Protein AF-A0A1X3D1D0-F1 (afdb_monomer_lite)

Secondary structure (DSSP, 8-state):
------SS-SSTTS-S-SHHHHHHHHHHHHHHHHHHHHTT--HHHHHHH-TTSHHHHHHH--HHHHS--GGGS-EEETTSBHHHHHHHHHHHTSSEEEEE-TT--EEEEEEHHHHHHHHHH-S--TT-BSTTT-B-

pLDDT: mean 92.12, std 4.52, range [74.56, 97.62]

Organism: NCBI:txid1931275

Sequence (136 aa):
HITAAVSKEACPLGLAPTSSSTAALALGDALAVALLRARSFTPDDFALSHPAGSLGKRLLLRVADIMRTGERLPVAKTDTLLREGILIMSEKGLGMICIVDDEGKVLGIFTDGDLRRVFEKHEKVNNLTLDSVMHT

Foldseek 3Di:
DDDLDDPDAPPPVPPDRHSSVVSVVVVVVVVVVVVCVVVVPDLCNVLVVPCVDPSVCVVPPDCVNPPDDDLLAQEDEQQAAPVVSVVSCVVSVPQKHFYADPVRHTPFMDGVVLVVVCVVVDVDRGRDGCNNRTDD

InterPro domains:
  IPR000644 CBS domain [PF00571] (63-119)
  IPR000644 CBS domain [PS51371] (67-125)
  IPR000644 CBS domain [SM00116] (72-120)
  IPR046342 CBS domain superfamily [G3DSA:3.10.580.10] (58-136)
  IPR046348 SIS domain superfamily [SSF53697] (3-127)
  IPR050986 SIS family GutQ/KpsF subfamily isomerases [PTHR42745] (1-135)

Radius of gyration: 30.04 Å; chains: 1; bounding box: 60×36×75 Å

Structure (mmCIF, N/CA/C/O backbone):
data_AF-A0A1X3D1D0-F1
#
_entry.id   AF-A0A1X3D1D0-F1
#
loop_
_atom_site.group_PDB
_atom_site.id
_atom_site.type_symbol
_atom_site.label_atom_id
_atom_site.label_alt_id
_atom_site.label_comp_id
_atom_site.label_asym_id
_atom_site.label_entity_id
_atom_site.label_seq_id
_atom_site.pdbx_PDB_ins_code
_atom_site.Cartn_x
_atom_site.Cartn_y
_atom_site.Cartn_z
_atom_site.occupancy
_atom_site.B_iso_or_equiv
_atom_site.auth_seq_id
_atom_site.auth_comp_id
_atom_site.auth_asym_id
_atom_site.auth_atom_id
_atom_site.pdbx_PDB_model_num
ATOM 1 N N . HIS A 1 1 ? 21.337 -5.066 -40.596 1.00 74.56 1 HIS A N 1
ATOM 2 C CA . HIS A 1 1 ? 22.225 -4.154 -39.846 1.00 74.56 1 HIS A CA 1
ATOM 3 C C . HIS A 1 1 ? 21.590 -2.776 -39.806 1.00 74.56 1 HIS A C 1
ATOM 5 O O . HIS A 1 1 ? 21.049 -2.363 -40.823 1.00 74.56 1 HIS A O 1
ATOM 11 N N . ILE A 1 2 ? 21.602 -2.113 -38.648 1.00 86.75 2 ILE A N 1
ATOM 12 C CA . ILE A 1 2 ? 21.078 -0.751 -38.474 1.00 86.75 2 ILE A CA 1
ATOM 13 C C . ILE A 1 2 ? 22.276 0.166 -38.228 1.00 86.75 2 ILE A C 1
ATOM 15 O O . ILE A 1 2 ? 23.130 -0.166 -37.407 1.00 86.75 2 ILE A O 1
ATOM 19 N N . THR A 1 3 ? 22.357 1.275 -38.960 1.00 90.94 3 THR A N 1
ATOM 20 C CA . THR A 1 3 ? 23.536 2.151 -38.998 1.00 90.94 3 THR A CA 1
ATOM 21 C C . THR A 1 3 ? 23.165 3.553 -38.518 1.00 90.94 3 THR A C 1
ATOM 23 O O . THR A 1 3 ? 22.252 4.158 -39.070 1.00 90.94 3 THR A O 1
ATOM 26 N N . ALA A 1 4 ? 23.901 4.083 -37.536 1.00 92.69 4 ALA A N 1
ATOM 27 C CA . ALA A 1 4 ? 23.807 5.470 -37.048 1.00 92.69 4 ALA A CA 1
ATOM 28 C C . ALA A 1 4 ? 25.077 6.280 -37.373 1.00 92.69 4 ALA A C 1
ATOM 30 O O . ALA A 1 4 ? 25.544 7.088 -36.573 1.00 92.69 4 ALA A O 1
ATOM 31 N N . ALA A 1 5 ? 25.689 6.013 -38.527 1.00 92.31 5 ALA A N 1
ATOM 32 C CA . ALA A 1 5 ? 26.903 6.704 -38.938 1.00 92.31 5 ALA A CA 1
ATOM 33 C C . ALA A 1 5 ? 26.626 8.193 -39.183 1.00 92.31 5 ALA A C 1
ATOM 35 O O . ALA A 1 5 ? 25.628 8.564 -39.801 1.00 92.31 5 ALA A O 1
ATOM 36 N N . VAL A 1 6 ? 27.554 9.034 -38.741 1.00 94.00 6 VAL A N 1
ATOM 37 C CA . VAL A 1 6 ? 27.577 10.472 -39.014 1.00 94.00 6 VAL A CA 1
ATOM 38 C C . VAL A 1 6 ? 28.797 10.795 -39.862 1.00 94.00 6 VAL A C 1
ATOM 40 O O . VAL A 1 6 ? 29.880 10.262 -39.640 1.00 94.00 6 VAL A O 1
ATOM 43 N N . SER A 1 7 ? 28.621 11.672 -40.848 1.00 92.94 7 SER A N 1
ATOM 44 C CA . SER A 1 7 ? 29.688 12.057 -41.776 1.00 92.94 7 SER A CA 1
ATOM 45 C C . SER A 1 7 ? 30.716 13.006 -41.156 1.00 92.94 7 SER A C 1
ATOM 47 O O . SER A 1 7 ? 31.835 13.098 -41.657 1.00 92.94 7 SER A O 1
ATOM 49 N N . LYS A 1 8 ? 30.350 13.725 -40.084 1.00 93.50 8 LYS A N 1
ATOM 50 C CA . LYS A 1 8 ? 31.224 14.675 -39.391 1.00 93.50 8 LYS A CA 1
ATOM 51 C C . LYS A 1 8 ? 30.768 14.926 -37.951 1.00 93.50 8 LYS A C 1
ATOM 53 O O . LYS A 1 8 ? 29.574 15.058 -37.678 1.00 93.50 8 LYS A O 1
ATOM 58 N N . GLU A 1 9 ? 31.734 15.064 -37.049 1.00 96.12 9 GLU A N 1
ATOM 59 C CA . GLU A 1 9 ? 31.495 15.537 -35.686 1.00 96.12 9 GLU A CA 1
ATOM 60 C C . GLU A 1 9 ? 31.247 17.048 -35.639 1.00 96.12 9 GLU A C 1
ATOM 62 O O . GLU A 1 9 ? 31.889 17.826 -36.348 1.00 96.12 9 GLU A O 1
ATOM 67 N N . ALA A 1 10 ? 30.329 17.470 -34.770 1.00 94.25 10 ALA A N 1
ATOM 68 C CA . ALA A 1 10 ? 30.107 18.883 -34.485 1.00 94.25 10 ALA A CA 1
ATOM 69 C C . ALA A 1 10 ? 31.281 19.496 -33.698 1.00 94.25 10 ALA A C 1
ATOM 71 O O . ALA A 1 10 ? 31.540 20.692 -33.821 1.00 94.25 10 ALA A O 1
ATOM 72 N N . CYS A 1 11 ? 32.018 18.688 -32.923 1.00 94.12 11 CYS A N 1
ATOM 73 C CA . CYS A 1 11 ? 33.250 19.113 -32.265 1.00 94.12 11 CYS A CA 1
ATOM 74 C C . CYS A 1 11 ? 34.298 19.544 -33.312 1.00 94.12 11 CYS A C 1
ATOM 76 O O . CYS A 1 11 ? 34.772 18.698 -34.075 1.00 94.12 11 CYS A O 1
ATOM 78 N N . PRO A 1 12 ? 34.737 20.817 -33.329 1.00 87.69 12 PRO A N 1
ATOM 79 C CA . PRO A 1 12 ? 35.669 21.309 -34.344 1.00 87.69 12 PRO A CA 1
ATOM 80 C C . PRO A 1 12 ? 37.063 20.676 -34.234 1.00 87.69 12 PRO A C 1
ATOM 82 O O . PRO A 1 12 ? 37.782 20.616 -35.226 1.00 87.69 12 PRO A O 1
ATOM 85 N N . LEU A 1 13 ? 37.431 20.186 -33.045 1.00 91.50 13 LEU A N 1
ATOM 86 C CA . LEU A 1 13 ? 38.700 19.498 -32.792 1.00 91.50 13 LEU A CA 1
ATOM 87 C C . LEU A 1 13 ? 38.613 17.976 -33.002 1.00 91.50 13 LEU A C 1
ATOM 89 O O . LEU A 1 13 ? 39.634 17.303 -32.927 1.00 91.50 13 LEU A O 1
ATOM 93 N N . GLY A 1 14 ? 37.414 17.416 -33.208 1.00 85.75 14 GLY A N 1
ATOM 94 C CA . GLY A 1 14 ? 37.208 15.971 -33.376 1.00 85.75 14 GLY A CA 1
ATOM 95 C C . GLY A 1 14 ? 37.537 15.110 -32.148 1.00 85.75 14 GLY A C 1
ATOM 96 O O . GLY A 1 14 ? 37.592 13.891 -32.260 1.00 85.75 14 GLY A O 1
ATOM 97 N N . LEU A 1 15 ? 37.765 15.723 -30.981 1.00 89.88 15 LEU A N 1
ATOM 98 C CA . LEU A 1 15 ? 38.196 15.020 -29.765 1.00 89.88 15 LEU A CA 1
ATOM 99 C C . LEU A 1 15 ? 37.040 14.383 -28.990 1.00 89.88 15 LEU A C 1
ATOM 101 O O . LEU A 1 15 ? 37.250 13.435 -28.240 1.00 89.88 15 LEU A O 1
ATOM 105 N N . ALA A 1 16 ? 35.830 14.923 -29.142 1.00 92.81 16 ALA A N 1
ATOM 106 C CA . ALA A 1 16 ? 34.654 14.474 -28.414 1.00 92.81 16 ALA A CA 1
ATOM 107 C C . ALA A 1 16 ? 33.594 13.926 -29.381 1.00 92.81 16 ALA A C 1
ATOM 109 O O . ALA A 1 16 ? 33.293 14.587 -30.382 1.00 92.81 16 ALA A O 1
ATOM 110 N N . PRO A 1 17 ? 32.981 12.770 -29.072 1.00 93.50 17 PRO A N 1
ATOM 111 C CA . PRO A 1 17 ? 31.828 12.283 -29.811 1.00 93.50 17 PRO A CA 1
ATOM 112 C C . PRO A 1 17 ? 30.631 13.183 -29.495 1.00 93.50 17 PRO A C 1
ATOM 114 O O . PRO A 1 17 ? 30.131 13.216 -28.369 1.00 93.50 17 PRO A O 1
ATOM 117 N N . THR A 1 18 ? 30.183 13.938 -30.491 1.00 94.31 18 THR A N 1
ATOM 118 C CA . THR A 1 18 ? 29.128 14.953 -30.358 1.00 94.31 18 THR A CA 1
ATOM 119 C C . THR A 1 18 ? 27.923 14.583 -31.209 1.00 94.31 18 THR A C 1
ATOM 121 O O . THR A 1 18 ? 26.848 14.290 -30.689 1.00 94.31 18 THR A O 1
ATOM 124 N N . SER A 1 19 ? 28.118 14.519 -32.523 1.00 95.88 19 SER A N 1
ATOM 125 C CA . SER A 1 19 ? 27.096 14.098 -33.474 1.00 95.88 19 SER A CA 1
ATOM 126 C C . SER A 1 19 ? 26.864 12.594 -33.369 1.00 95.88 19 SER A C 1
ATOM 128 O O . SER A 1 19 ? 25.720 12.151 -33.379 1.00 95.88 19 SER A O 1
ATOM 130 N N . SER A 1 20 ? 27.936 11.805 -33.236 1.00 95.81 20 SER A N 1
ATOM 131 C CA . SER A 1 20 ? 27.847 10.339 -33.190 1.00 95.81 20 SER A CA 1
ATOM 132 C C . SER A 1 20 ? 27.166 9.820 -31.930 1.00 95.81 20 SER A C 1
ATOM 134 O O . SER A 1 20 ? 26.304 8.951 -32.024 1.00 95.81 20 SER A O 1
ATOM 136 N N . SER A 1 21 ? 27.500 10.370 -30.760 1.00 95.88 21 SER A N 1
ATOM 137 C CA . SER A 1 21 ? 26.853 10.007 -29.493 1.00 95.88 21 SER A CA 1
ATOM 138 C C . SER A 1 21 ? 25.363 10.359 -29.516 1.00 95.88 21 SER A C 1
ATOM 140 O O . SER A 1 21 ? 24.530 9.531 -29.154 1.00 95.88 21 SER A O 1
ATOM 142 N N . THR A 1 22 ? 25.016 11.538 -30.039 1.00 96.50 22 THR A N 1
ATOM 143 C CA . THR A 1 22 ? 23.621 11.969 -30.212 1.00 96.50 22 THR A CA 1
ATOM 144 C C . THR A 1 22 ? 22.859 11.064 -31.185 1.00 96.50 22 THR A C 1
ATOM 146 O O . THR A 1 22 ? 21.750 10.629 -30.880 1.00 96.50 22 THR A O 1
ATOM 149 N N . ALA A 1 23 ? 23.454 10.729 -32.336 1.00 96.69 23 ALA A N 1
ATOM 150 C CA . ALA A 1 23 ? 22.854 9.830 -33.322 1.00 96.69 23 ALA A CA 1
ATOM 151 C C . ALA A 1 23 ? 22.639 8.417 -32.757 1.00 96.69 23 ALA A C 1
ATOM 153 O O . ALA A 1 23 ? 21.595 7.809 -32.995 1.00 96.69 23 ALA A O 1
ATOM 154 N N . ALA A 1 24 ? 23.596 7.908 -31.977 1.00 96.06 24 ALA A N 1
ATOM 155 C CA . ALA A 1 24 ? 23.482 6.617 -31.310 1.00 96.06 24 ALA A CA 1
ATOM 156 C C . ALA A 1 24 ? 22.375 6.609 -30.243 1.00 96.06 24 ALA A C 1
ATOM 158 O O . ALA A 1 24 ? 21.594 5.660 -30.205 1.00 96.06 24 ALA A O 1
ATOM 159 N N . LEU A 1 25 ? 22.266 7.663 -29.422 1.00 96.88 25 LEU A N 1
ATOM 160 C CA . LEU A 1 25 ? 21.190 7.806 -28.432 1.00 96.88 25 LEU A CA 1
ATOM 161 C C . LEU A 1 25 ? 19.813 7.853 -29.101 1.00 96.88 25 LEU A C 1
ATOM 163 O O . LEU A 1 25 ? 18.933 7.076 -28.742 1.00 96.88 25 LEU A O 1
ATOM 167 N N . ALA A 1 26 ? 19.652 8.691 -30.130 1.00 96.94 26 ALA A N 1
ATOM 168 C CA . ALA A 1 26 ? 18.397 8.794 -30.869 1.00 96.94 26 ALA A CA 1
ATOM 169 C C . ALA A 1 26 ? 18.005 7.465 -31.536 1.00 96.94 26 ALA A C 1
ATOM 171 O O . ALA A 1 26 ? 16.835 7.076 -31.508 1.00 96.94 26 ALA A O 1
ATOM 172 N N . LEU A 1 27 ? 18.976 6.741 -32.109 1.00 96.62 27 LEU A N 1
ATOM 173 C CA . LEU A 1 27 ? 18.722 5.414 -32.665 1.00 96.62 27 LEU A CA 1
ATOM 174 C C . LEU A 1 27 ? 18.319 4.414 -31.571 1.00 96.62 27 LEU A C 1
ATOM 176 O O . LEU A 1 27 ? 17.390 3.634 -31.776 1.00 96.62 27 LEU A O 1
ATOM 180 N N . GLY A 1 28 ? 19.001 4.438 -30.424 1.00 96.94 28 GLY A N 1
ATOM 181 C CA . GLY A 1 28 ? 18.690 3.594 -29.271 1.00 96.94 28 GLY A CA 1
ATOM 182 C C . GLY A 1 28 ? 17.252 3.783 -28.789 1.00 96.94 28 GLY A C 1
ATOM 183 O O . GLY A 1 28 ? 16.518 2.801 -28.672 1.00 96.94 28 GLY A O 1
ATOM 184 N N . ASP A 1 29 ? 16.821 5.032 -28.613 1.00 97.12 29 ASP A N 1
ATOM 185 C CA . ASP A 1 29 ? 15.453 5.368 -28.207 1.00 97.12 29 ASP A CA 1
ATOM 186 C C . ASP A 1 29 ? 14.424 4.916 -29.248 1.00 97.12 29 ASP A C 1
ATOM 188 O O . ASP A 1 29 ? 13.412 4.298 -28.906 1.00 97.12 29 ASP A O 1
ATOM 192 N N . ALA A 1 30 ? 14.693 5.160 -30.534 1.00 96.06 30 ALA A N 1
ATOM 193 C CA . ALA A 1 30 ? 13.810 4.729 -31.612 1.00 96.06 30 ALA A CA 1
ATOM 194 C C . ALA A 1 30 ? 13.637 3.201 -31.630 1.00 96.06 30 ALA A C 1
ATOM 196 O O . ALA A 1 30 ? 12.517 2.707 -31.782 1.00 96.06 30 ALA A O 1
ATOM 197 N N . LEU A 1 31 ? 14.724 2.448 -31.430 1.00 96.00 31 LEU A N 1
ATOM 198 C CA . LEU A 1 31 ? 14.682 0.988 -31.352 1.00 96.00 31 LEU A CA 1
ATOM 199 C C . LEU A 1 31 ? 13.940 0.498 -30.112 1.00 96.00 31 LEU A C 1
ATOM 201 O O . LEU A 1 31 ? 13.125 -0.419 -30.224 1.00 96.00 31 LEU A O 1
ATOM 205 N N . ALA A 1 32 ? 14.172 1.116 -28.953 1.00 94.69 32 ALA A N 1
ATOM 206 C CA . ALA A 1 32 ? 13.454 0.788 -27.729 1.00 94.69 32 ALA A CA 1
ATOM 207 C C . ALA A 1 32 ? 11.943 0.987 -27.917 1.00 94.69 32 ALA A C 1
ATOM 209 O O . ALA A 1 32 ? 11.168 0.057 -27.702 1.00 94.69 32 ALA A O 1
ATOM 210 N N . VAL A 1 33 ? 11.514 2.151 -28.419 1.00 94.50 33 VAL A N 1
ATOM 211 C CA . VAL A 1 33 ? 10.094 2.450 -28.672 1.00 94.50 33 VAL A CA 1
ATOM 212 C C . VAL A 1 33 ? 9.494 1.515 -29.724 1.00 94.50 33 VAL A C 1
ATOM 214 O O . VAL A 1 33 ? 8.368 1.040 -29.551 1.00 94.50 33 VAL A O 1
ATOM 217 N N . ALA A 1 34 ? 10.227 1.213 -30.799 1.00 95.69 34 ALA A N 1
ATOM 218 C CA . ALA A 1 34 ? 9.774 0.276 -31.824 1.00 95.69 34 ALA A CA 1
ATOM 219 C C . ALA A 1 34 ? 9.551 -1.131 -31.248 1.00 95.69 34 ALA A C 1
ATOM 221 O O . ALA A 1 34 ? 8.524 -1.749 -31.530 1.00 95.69 34 ALA A O 1
ATOM 222 N N . LEU A 1 35 ? 10.462 -1.617 -30.400 1.00 94.44 35 LEU A N 1
ATOM 223 C CA . LEU A 1 35 ? 10.331 -2.918 -29.744 1.00 94.44 35 LEU A CA 1
ATOM 224 C C . LEU A 1 35 ? 9.197 -2.941 -28.719 1.00 94.44 35 LEU A C 1
ATOM 226 O O . LEU A 1 35 ? 8.446 -3.915 -28.692 1.00 94.44 35 LEU A O 1
ATOM 230 N N . LEU A 1 36 ? 9.028 -1.874 -27.930 1.00 94.00 36 LEU A N 1
ATOM 231 C CA . LEU A 1 36 ? 7.901 -1.736 -27.003 1.00 94.00 36 LEU A CA 1
ATOM 232 C C . LEU A 1 36 ? 6.566 -1.851 -27.751 1.00 94.00 36 LEU A C 1
ATOM 234 O O . LEU A 1 36 ? 5.690 -2.604 -27.337 1.00 94.00 36 LEU A O 1
ATOM 238 N N . ARG A 1 37 ? 6.428 -1.176 -28.901 1.00 93.56 37 ARG A N 1
ATOM 239 C CA . ARG A 1 37 ? 5.222 -1.266 -29.742 1.00 93.56 37 ARG A CA 1
ATOM 240 C C . ARG A 1 37 ? 5.040 -2.648 -30.365 1.00 93.56 37 ARG A C 1
ATOM 242 O O . ARG A 1 37 ? 3.949 -3.201 -30.288 1.00 93.56 37 ARG A O 1
ATOM 249 N N . ALA A 1 38 ? 6.093 -3.207 -30.961 1.00 95.94 38 ALA A N 1
ATOM 250 C CA . ALA A 1 38 ? 6.035 -4.500 -31.644 1.00 95.94 38 ALA A CA 1
ATOM 251 C C . ALA A 1 38 ? 5.710 -5.662 -30.694 1.00 95.94 38 ALA A C 1
ATOM 253 O O . ALA A 1 38 ? 5.080 -6.631 -31.104 1.00 95.94 38 ALA A O 1
ATOM 254 N N . ARG A 1 39 ? 6.125 -5.560 -29.425 1.00 94.00 39 ARG A N 1
ATOM 255 C CA . ARG A 1 39 ? 5.806 -6.536 -28.375 1.00 94.00 39 ARG A CA 1
ATOM 256 C C . ARG A 1 39 ? 4.505 -6.238 -27.633 1.00 94.00 39 ARG A C 1
ATOM 258 O O . ARG A 1 39 ? 4.200 -6.953 -26.689 1.00 94.00 39 ARG A O 1
ATOM 265 N N . SER A 1 40 ? 3.778 -5.186 -28.020 1.00 93.44 40 SER A N 1
ATOM 266 C CA . SER A 1 40 ? 2.604 -4.697 -27.286 1.00 93.44 40 SER A CA 1
ATOM 267 C C . SER A 1 40 ? 2.884 -4.533 -25.787 1.00 93.44 40 SER A C 1
ATOM 269 O O . SER A 1 40 ? 2.051 -4.872 -24.957 1.00 93.44 40 SER A O 1
ATOM 271 N N . PHE A 1 41 ? 4.079 -4.037 -25.456 1.00 92.31 41 PHE A N 1
ATOM 272 C CA . PHE A 1 41 ? 4.585 -3.966 -24.092 1.00 92.31 41 PHE A CA 1
ATOM 273 C C . PHE A 1 41 ? 3.678 -3.096 -23.222 1.00 92.31 41 PHE A C 1
ATOM 275 O O . PHE A 1 41 ? 3.461 -1.914 -23.506 1.00 92.31 41 PHE A O 1
ATOM 282 N N . THR A 1 42 ? 3.143 -3.694 -22.166 1.00 90.31 42 THR A N 1
ATOM 283 C CA . THR A 1 42 ? 2.137 -3.085 -21.301 1.00 90.31 42 THR A CA 1
ATOM 284 C C . THR A 1 42 ? 2.764 -2.460 -20.049 1.00 90.31 42 THR A C 1
ATOM 286 O O . THR A 1 42 ? 3.902 -2.768 -19.681 1.00 90.31 42 THR A O 1
ATOM 289 N N . PRO A 1 43 ? 2.031 -1.583 -19.338 1.00 86.56 43 PRO A N 1
ATOM 290 C CA . PRO A 1 43 ? 2.440 -1.139 -18.009 1.00 86.56 43 PRO A CA 1
ATOM 291 C C . PRO A 1 43 ? 2.661 -2.298 -17.023 1.00 86.56 43 PRO A C 1
ATOM 293 O O . PRO A 1 43 ? 3.543 -2.198 -16.172 1.00 86.56 43 PRO A O 1
ATOM 296 N N . ASP A 1 44 ? 1.917 -3.398 -17.156 1.00 86.44 44 ASP A N 1
ATOM 297 C CA . ASP A 1 44 ? 2.066 -4.577 -16.298 1.00 86.44 44 ASP A CA 1
ATOM 298 C C . ASP A 1 44 ? 3.385 -5.313 -16.587 1.00 86.44 44 ASP A C 1
ATOM 300 O O . ASP A 1 44 ? 4.110 -5.672 -15.657 1.00 86.44 44 ASP A O 1
ATOM 304 N N . ASP A 1 45 ? 3.779 -5.429 -17.861 1.00 87.38 45 ASP A N 1
ATOM 305 C CA . ASP A 1 45 ? 5.096 -5.960 -18.253 1.00 87.38 45 ASP A CA 1
ATOM 306 C C . ASP A 1 45 ? 6.243 -5.097 -17.701 1.00 87.38 45 ASP A C 1
ATOM 308 O O . ASP A 1 45 ? 7.271 -5.607 -17.232 1.00 87.38 45 ASP A O 1
ATOM 312 N N . PHE A 1 46 ? 6.055 -3.769 -17.711 1.00 85.69 46 PHE A N 1
ATOM 313 C CA . PHE A 1 46 ? 6.997 -2.835 -17.096 1.00 85.69 46 PHE A CA 1
ATOM 314 C C . PHE A 1 46 ? 7.126 -3.093 -15.596 1.00 85.69 46 PHE A C 1
ATOM 316 O O . PHE A 1 46 ? 8.240 -3.145 -15.070 1.00 85.69 46 PHE A O 1
ATOM 323 N N . ALA A 1 47 ? 5.989 -3.251 -14.918 1.00 88.12 47 ALA A N 1
ATOM 324 C CA . ALA A 1 47 ? 5.923 -3.455 -13.483 1.00 88.12 47 ALA A CA 1
ATOM 325 C C . ALA A 1 47 ? 6.629 -4.743 -13.051 1.00 88.12 47 ALA A C 1
ATOM 327 O O . ALA A 1 47 ? 7.391 -4.717 -12.087 1.00 88.12 47 ALA A 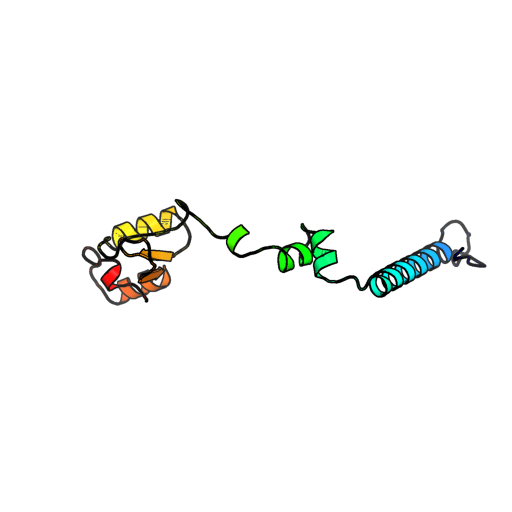O 1
ATOM 328 N N . LEU A 1 48 ? 6.439 -5.835 -13.797 1.00 85.88 48 LEU A N 1
ATOM 329 C CA . LEU A 1 48 ? 7.105 -7.117 -13.552 1.00 85.88 48 LEU A CA 1
ATOM 330 C C . LEU A 1 48 ? 8.627 -7.035 -13.727 1.00 85.88 48 LEU A C 1
ATOM 332 O O . LEU A 1 48 ? 9.368 -7.649 -12.963 1.00 85.88 48 LEU A O 1
ATOM 336 N N . SER A 1 49 ? 9.098 -6.254 -14.701 1.00 85.12 49 SER A N 1
ATOM 337 C CA . SER A 1 49 ? 10.534 -6.076 -14.960 1.00 85.12 49 SER A CA 1
ATOM 338 C C . SER A 1 49 ? 11.201 -5.101 -13.977 1.00 85.12 49 SER A C 1
ATOM 340 O O . SER A 1 49 ? 12.407 -5.176 -13.750 1.00 85.12 49 SER A O 1
ATOM 342 N N . HIS A 1 50 ? 10.424 -4.189 -13.380 1.00 86.44 50 HIS A N 1
ATOM 343 C CA . HIS A 1 50 ? 10.911 -3.134 -12.484 1.00 86.44 50 HIS A CA 1
ATOM 344 C C . HIS A 1 50 ? 10.032 -2.985 -11.227 1.00 86.44 50 HIS A C 1
ATOM 346 O O . HIS A 1 50 ? 9.504 -1.896 -10.960 1.00 86.44 50 HIS A O 1
ATOM 352 N N . PRO A 1 51 ? 9.894 -4.039 -10.403 1.00 82.44 51 PRO A N 1
ATOM 353 C CA . PRO A 1 51 ? 8.920 -4.066 -9.310 1.00 82.44 51 PRO A CA 1
ATOM 354 C C . PRO A 1 51 ? 9.210 -3.034 -8.211 1.00 82.44 51 PRO A C 1
ATOM 356 O O . PRO A 1 51 ? 8.294 -2.532 -7.566 1.00 82.44 51 PRO A O 1
ATOM 359 N N . ALA A 1 52 ? 10.479 -2.660 -8.014 1.00 84.62 52 ALA A N 1
ATOM 360 C CA . ALA A 1 52 ? 10.883 -1.691 -6.994 1.00 84.62 52 ALA A CA 1
ATOM 361 C C . ALA A 1 52 ? 10.602 -0.219 -7.373 1.00 84.62 52 ALA A C 1
ATOM 363 O O . ALA A 1 52 ? 10.634 0.651 -6.496 1.00 84.62 52 ALA A O 1
ATOM 364 N N . GLY A 1 53 ? 10.331 0.069 -8.653 1.00 86.25 53 GLY A N 1
ATOM 365 C CA . GLY A 1 53 ? 10.034 1.417 -9.146 1.00 86.25 53 GLY A CA 1
ATOM 366 C C . GLY A 1 53 ? 8.643 1.911 -8.738 1.00 86.25 53 GLY A C 1
ATOM 367 O O . GLY A 1 53 ? 7.793 1.135 -8.313 1.00 86.25 53 GLY A O 1
ATOM 368 N N . SER A 1 54 ? 8.375 3.210 -8.892 1.00 86.50 54 SER A N 1
ATOM 369 C CA . SER A 1 54 ? 7.071 3.805 -8.547 1.00 86.50 54 SER A CA 1
ATOM 370 C C . SER A 1 54 ? 5.908 3.185 -9.331 1.00 86.50 54 SER A C 1
ATOM 372 O O . SER A 1 54 ? 4.876 2.863 -8.745 1.00 86.50 54 SER A O 1
ATOM 374 N N . LEU A 1 55 ? 6.085 2.969 -10.640 1.00 83.19 55 LEU A N 1
ATOM 375 C CA . LEU A 1 55 ? 5.086 2.316 -11.489 1.00 83.19 55 LEU A CA 1
ATOM 376 C C . LEU A 1 55 ? 4.908 0.835 -11.120 1.00 83.19 55 LEU A C 1
ATOM 378 O O . LEU A 1 55 ? 3.773 0.381 -11.012 1.00 83.19 55 LEU A O 1
ATOM 382 N N . GLY A 1 56 ? 6.012 0.125 -10.856 1.00 86.56 56 GLY A N 1
ATOM 383 C CA . GLY A 1 56 ? 5.994 -1.272 -10.413 1.00 86.56 56 GLY A CA 1
ATOM 384 C C . GLY A 1 56 ? 5.231 -1.456 -9.107 1.00 86.56 56 GLY A C 1
ATOM 385 O O . GLY A 1 56 ? 4.281 -2.233 -9.050 1.00 86.56 56 GLY A O 1
ATOM 386 N N . LYS A 1 57 ? 5.557 -0.646 -8.094 1.00 86.31 57 LYS A N 1
ATOM 387 C CA . LYS A 1 57 ? 4.826 -0.608 -6.824 1.00 86.31 57 LYS A CA 1
ATOM 388 C C . LYS A 1 57 ? 3.346 -0.298 -7.033 1.00 86.31 57 LYS A C 1
ATOM 390 O O . LYS A 1 57 ? 2.513 -0.986 -6.469 1.00 86.31 57 LYS A O 1
ATOM 395 N N . ARG A 1 58 ? 2.989 0.693 -7.854 1.00 83.88 58 ARG A N 1
ATOM 396 C CA . ARG A 1 58 ? 1.578 1.061 -8.067 1.00 83.88 58 ARG A CA 1
ATOM 397 C C . ARG A 1 58 ? 0.749 -0.058 -8.707 1.00 83.88 58 ARG A C 1
ATOM 399 O O . ARG A 1 58 ? -0.430 -0.166 -8.397 1.00 83.88 58 ARG A O 1
ATOM 406 N N . LEU A 1 59 ? 1.337 -0.828 -9.620 1.00 86.44 59 LEU A N 1
ATOM 407 C CA . LEU A 1 59 ? 0.617 -1.861 -10.370 1.00 86.44 59 LEU A CA 1
ATOM 408 C C . LEU A 1 59 ? 0.610 -3.221 -9.662 1.00 86.44 59 LEU A C 1
ATOM 410 O O . LEU A 1 59 ? -0.351 -3.970 -9.803 1.00 86.44 59 LEU A O 1
ATOM 414 N N . LEU A 1 60 ? 1.655 -3.539 -8.891 1.00 87.19 60 LEU A N 1
ATOM 415 C CA . LEU A 1 60 ? 1.804 -4.858 -8.268 1.00 87.19 60 LEU A CA 1
ATOM 416 C C . LEU A 1 60 ? 1.442 -4.895 -6.783 1.00 87.19 60 LEU A C 1
ATOM 418 O O . LEU A 1 60 ? 1.075 -5.961 -6.297 1.00 87.19 60 LEU A O 1
ATOM 422 N N . LEU A 1 61 ? 1.549 -3.776 -6.061 1.00 87.94 61 LEU A N 1
ATOM 423 C CA . LEU A 1 61 ? 1.304 -3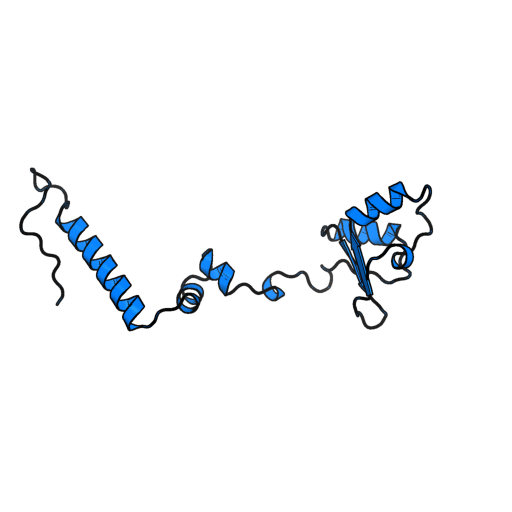.745 -4.620 1.00 87.94 61 LEU A CA 1
ATOM 424 C C . LEU A 1 61 ? -0.196 -3.832 -4.336 1.00 87.94 61 LEU A C 1
ATOM 426 O O . LEU A 1 61 ? -0.963 -2.921 -4.652 1.00 87.94 61 LEU A O 1
ATOM 430 N N . ARG A 1 62 ? -0.619 -4.926 -3.710 1.00 89.62 62 ARG A N 1
ATOM 431 C CA . ARG A 1 62 ? -1.998 -5.140 -3.274 1.00 89.62 62 ARG A CA 1
ATOM 432 C C . ARG A 1 62 ? -2.158 -4.690 -1.830 1.00 89.62 62 ARG A C 1
ATOM 434 O O . ARG A 1 62 ? -1.208 -4.678 -1.051 1.00 89.62 62 ARG A O 1
ATOM 441 N N . VAL A 1 63 ? -3.397 -4.401 -1.429 1.00 92.38 63 VAL A N 1
ATOM 442 C CA . VAL A 1 63 ? -3.729 -4.113 -0.021 1.00 92.38 63 VAL A CA 1
ATOM 443 C C . VAL A 1 63 ? -3.243 -5.241 0.893 1.00 92.38 63 VAL A C 1
ATOM 445 O O . VAL A 1 63 ? -2.646 -4.967 1.928 1.00 92.38 63 VAL A O 1
ATOM 448 N N . ALA A 1 64 ? -3.414 -6.497 0.471 1.00 92.81 64 ALA A N 1
ATOM 449 C CA . ALA A 1 64 ? -2.975 -7.673 1.221 1.00 92.81 64 ALA A CA 1
ATOM 450 C C . ALA A 1 64 ? -1.465 -7.693 1.529 1.00 92.81 64 ALA A C 1
ATOM 452 O O . ALA A 1 64 ? -1.071 -8.256 2.547 1.00 92.81 64 ALA A O 1
ATOM 453 N N . ASP A 1 65 ? -0.641 -7.048 0.697 1.00 89.94 65 ASP A N 1
ATOM 454 C CA . ASP A 1 65 ? 0.818 -7.035 0.852 1.00 89.94 65 ASP A CA 1
ATOM 455 C C . ASP A 1 65 ? 1.286 -6.038 1.924 1.00 89.94 65 ASP A C 1
ATOM 457 O O . ASP A 1 65 ? 2.384 -6.170 2.464 1.00 89.94 65 ASP A O 1
ATOM 461 N N . ILE A 1 66 ? 0.463 -5.030 2.238 1.00 90.25 66 ILE A N 1
ATOM 462 C CA . ILE A 1 66 ? 0.818 -3.939 3.164 1.00 90.25 66 ILE A CA 1
ATOM 463 C C . ILE A 1 66 ? -0.119 -3.806 4.361 1.00 90.25 66 ILE A C 1
ATOM 465 O O . ILE A 1 66 ? 0.214 -3.112 5.324 1.00 90.25 66 ILE A O 1
ATOM 469 N N . MET A 1 67 ? -1.288 -4.448 4.321 1.00 92.12 67 MET A N 1
ATOM 470 C CA . MET A 1 67 ? -2.242 -4.390 5.418 1.00 92.12 67 MET A CA 1
ATOM 471 C C . MET A 1 67 ? -1.655 -5.012 6.686 1.00 92.12 67 MET A C 1
ATOM 473 O O . MET A 1 67 ? -0.856 -5.957 6.664 1.00 92.12 67 MET A O 1
ATOM 477 N N . ARG A 1 68 ? -2.065 -4.474 7.833 1.00 91.62 68 ARG A N 1
ATOM 478 C CA . ARG A 1 68 ? -1.757 -5.092 9.120 1.00 91.62 68 ARG A CA 1
ATOM 479 C C . ARG A 1 68 ? -2.663 -6.299 9.319 1.00 91.62 68 ARG A C 1
ATOM 481 O O . ARG A 1 68 ? -3.820 -6.288 8.919 1.00 91.62 68 ARG A O 1
ATOM 488 N N . THR A 1 69 ? -2.110 -7.344 9.915 1.00 91.75 69 THR A N 1
ATOM 489 C CA . THR A 1 69 ? -2.765 -8.645 10.084 1.00 91.75 69 THR A CA 1
ATOM 490 C C . THR A 1 69 ? -2.427 -9.231 11.449 1.00 91.75 69 THR A C 1
ATOM 492 O O . THR A 1 69 ? -1.398 -8.871 12.037 1.00 91.75 69 THR A O 1
ATOM 495 N N . GLY A 1 70 ? -3.286 -10.135 11.932 1.00 90.94 70 GLY A N 1
ATOM 496 C CA . GLY A 1 70 ? -3.122 -10.824 13.215 1.00 90.94 70 GLY A CA 1
ATOM 497 C C . GLY A 1 70 ? -2.966 -9.844 14.377 1.00 90.94 70 GLY A C 1
ATOM 498 O O . GLY A 1 70 ? -3.633 -8.816 14.418 1.00 90.94 70 GLY A O 1
ATOM 499 N N . GLU A 1 71 ? -1.999 -10.114 15.251 1.00 90.69 71 GLU A N 1
ATOM 500 C CA . GLU A 1 71 ? -1.679 -9.320 16.448 1.00 90.69 71 GLU A CA 1
ATOM 501 C C . GLU A 1 71 ? -1.367 -7.836 16.188 1.00 90.69 71 GLU A C 1
ATOM 503 O O . GLU A 1 71 ? -1.315 -7.030 17.116 1.00 90.69 71 GLU A O 1
ATOM 508 N N . ARG A 1 72 ? -1.112 -7.440 14.934 1.00 90.56 72 ARG A N 1
ATOM 509 C CA . ARG A 1 72 ? -0.856 -6.037 14.569 1.00 90.56 72 ARG A CA 1
ATOM 510 C C . ARG A 1 72 ? -2.136 -5.236 14.329 1.00 90.56 72 ARG A C 1
ATOM 512 O O . ARG A 1 72 ? -2.044 -4.017 14.168 1.00 90.56 72 ARG A O 1
ATOM 519 N N . LEU A 1 73 ? -3.290 -5.898 14.244 1.00 93.81 73 LEU A N 1
ATOM 520 C CA . LEU A 1 73 ? -4.585 -5.243 14.114 1.00 93.81 73 LEU A CA 1
ATOM 521 C C . LEU A 1 73 ? -5.090 -4.814 15.500 1.00 93.81 73 LEU A C 1
ATOM 523 O O . LEU A 1 73 ? -5.147 -5.643 16.407 1.00 93.81 73 LEU A O 1
ATOM 527 N N . PRO A 1 74 ? -5.466 -3.539 15.686 1.00 95.12 74 PRO A N 1
ATOM 528 C CA . PRO A 1 74 ? -6.174 -3.103 16.877 1.00 95.12 74 PRO A CA 1
ATOM 529 C C . PRO A 1 74 ? -7.614 -3.596 16.775 1.00 95.12 74 PRO A C 1
ATOM 531 O O . PRO A 1 74 ? -8.407 -3.070 15.993 1.00 95.12 74 PRO A O 1
ATOM 534 N N . VAL A 1 75 ? -7.933 -4.626 17.551 1.00 96.00 75 VAL A N 1
ATOM 535 C CA . VAL A 1 75 ? -9.262 -5.236 17.599 1.00 96.00 75 VAL A CA 1
ATOM 536 C C . VAL A 1 75 ? -9.720 -5.321 19.050 1.00 96.00 75 VAL A C 1
ATOM 538 O O . VAL A 1 75 ? -8.915 -5.626 19.928 1.00 96.00 75 VAL A O 1
ATOM 541 N N . ALA A 1 76 ? -10.999 -5.057 19.295 1.00 96.94 76 ALA A N 1
ATOM 542 C CA . ALA A 1 76 ? -11.643 -5.214 20.595 1.00 96.94 76 ALA A CA 1
ATOM 543 C C . ALA A 1 76 ? -13.083 -5.726 20.446 1.00 96.94 76 ALA A C 1
ATOM 545 O O . ALA A 1 76 ? -13.648 -5.730 19.351 1.00 96.94 76 ALA A O 1
ATOM 546 N N . LYS A 1 77 ? -13.668 -6.167 21.559 1.00 97.50 77 LYS A N 1
ATOM 547 C CA . LYS A 1 77 ? -15.066 -6.597 21.641 1.00 97.50 77 LYS A CA 1
ATOM 548 C C . LYS A 1 77 ? -15.978 -5.410 21.940 1.00 97.50 77 LYS A C 1
ATOM 550 O O . LYS A 1 77 ? -15.520 -4.350 22.367 1.00 97.50 77 LYS A O 1
ATOM 555 N N . THR A 1 78 ? -17.274 -5.583 21.716 1.00 96.00 78 THR A N 1
ATOM 556 C CA . THR A 1 78 ? -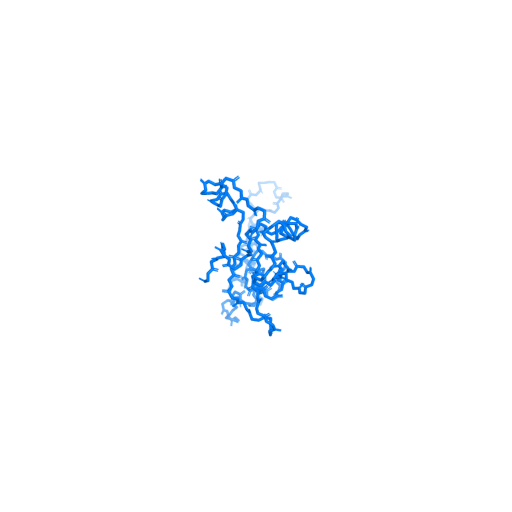18.298 -4.553 21.966 1.00 96.00 78 THR A CA 1
ATOM 557 C C . THR A 1 78 ? -18.342 -4.115 23.432 1.00 96.00 78 THR A C 1
ATOM 559 O O . THR A 1 78 ? -18.477 -2.926 23.727 1.00 96.00 78 THR A O 1
ATOM 562 N N . ASP A 1 79 ? -18.154 -5.055 24.355 1.00 95.75 79 ASP A N 1
ATOM 563 C CA . ASP A 1 79 ? -18.164 -4.846 25.804 1.00 95.75 79 ASP A CA 1
ATOM 564 C C . ASP A 1 79 ? -16.850 -4.279 26.369 1.00 95.75 79 ASP A C 1
ATOM 566 O O . ASP A 1 79 ? -16.805 -3.887 27.536 1.00 95.75 79 ASP A O 1
ATOM 570 N N . THR A 1 80 ? -15.796 -4.177 25.550 1.00 96.62 80 THR A N 1
ATOM 571 C CA . THR A 1 80 ? -14.505 -3.619 25.969 1.00 96.62 80 THR A CA 1
ATOM 572 C C . THR A 1 80 ? -14.676 -2.170 26.420 1.00 96.62 80 THR A C 1
ATOM 574 O O . THR A 1 80 ? -15.310 -1.354 25.739 1.00 96.62 80 THR A O 1
ATOM 577 N N . LEU A 1 81 ? -14.087 -1.826 27.568 1.00 96.31 81 LEU A N 1
ATOM 578 C CA . LEU A 1 81 ? -14.143 -0.463 28.085 1.00 96.31 81 LEU A CA 1
ATOM 579 C C . LEU A 1 81 ? -13.375 0.483 27.161 1.00 96.31 81 LEU A C 1
ATOM 581 O O . LEU A 1 81 ? -12.283 0.175 26.687 1.00 96.31 81 LEU A O 1
ATOM 585 N N . LEU A 1 82 ? -13.893 1.698 26.978 1.00 95.12 82 LEU A N 1
ATOM 586 C CA . LEU A 1 82 ? -13.271 2.712 26.128 1.00 95.12 82 LEU A CA 1
ATOM 587 C C . LEU A 1 82 ? -11.805 2.973 26.517 1.00 95.12 82 LEU A C 1
ATOM 589 O O . LEU A 1 82 ? -10.946 3.112 25.652 1.00 95.12 82 LEU A O 1
ATOM 593 N N . ARG A 1 83 ? -11.487 2.983 27.817 1.00 93.56 83 ARG A N 1
ATOM 594 C CA . ARG A 1 83 ? -10.107 3.149 28.311 1.00 93.56 83 ARG A CA 1
ATOM 595 C C . ARG A 1 83 ? -9.165 2.046 27.827 1.00 93.56 83 ARG A C 1
ATOM 597 O O . ARG A 1 83 ? -8.034 2.342 27.457 1.00 93.56 83 ARG A O 1
ATOM 604 N N . GLU A 1 84 ? -9.632 0.804 27.821 1.00 95.19 84 GLU A N 1
ATOM 605 C CA . GLU A 1 84 ? -8.865 -0.344 27.331 1.00 95.19 84 GLU A CA 1
ATOM 606 C C . GLU A 1 84 ? -8.702 -0.260 25.811 1.00 95.19 84 GLU A C 1
ATOM 608 O O . GLU A 1 84 ? -7.596 -0.417 25.299 1.00 95.19 84 GLU A O 1
ATOM 613 N N . GLY A 1 85 ? -9.767 0.118 25.096 1.00 94.81 85 GLY A N 1
ATOM 614 C CA . GLY A 1 85 ? -9.714 0.378 23.657 1.00 94.81 85 GLY A CA 1
ATOM 615 C C . GLY A 1 85 ? -8.683 1.447 23.269 1.00 94.81 85 GLY A C 1
ATOM 616 O O . GLY A 1 85 ? -7.948 1.268 22.299 1.00 94.81 85 GLY A O 1
ATOM 617 N N . ILE A 1 86 ? -8.563 2.528 24.050 1.00 93.44 86 ILE A N 1
ATOM 618 C CA . ILE A 1 86 ? -7.558 3.587 23.832 1.00 93.44 86 ILE A CA 1
ATOM 619 C C . ILE A 1 86 ? -6.130 3.056 24.017 1.00 93.44 86 ILE A C 1
ATOM 621 O O . ILE A 1 86 ? -5.237 3.433 23.252 1.00 93.44 86 ILE A O 1
ATOM 625 N N . LEU A 1 87 ? -5.900 2.183 25.004 1.00 94.12 87 LEU A N 1
ATOM 626 C CA . LEU A 1 87 ? -4.592 1.553 25.211 1.00 94.12 87 LEU A CA 1
ATOM 627 C C . LEU A 1 87 ? -4.224 0.670 24.018 1.00 94.12 87 LEU A C 1
ATOM 629 O O . LEU A 1 87 ? -3.154 0.860 23.443 1.00 94.12 87 LEU A O 1
ATOM 633 N N . ILE A 1 88 ? -5.139 -0.197 23.570 1.0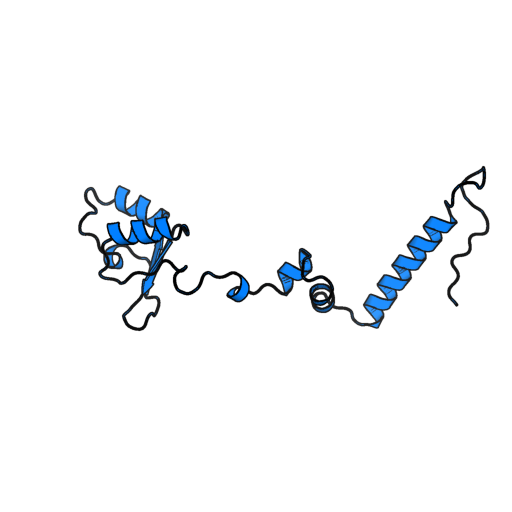0 95.00 88 ILE A N 1
ATOM 634 C CA . ILE A 1 88 ? -4.938 -1.037 22.377 1.00 95.00 88 ILE A CA 1
ATOM 635 C C . ILE A 1 88 ? -4.627 -0.161 21.155 1.00 95.00 88 ILE A C 1
ATOM 637 O O . ILE A 1 88 ? -3.664 -0.407 20.428 1.00 95.00 88 ILE A O 1
ATOM 641 N N . MET A 1 89 ? -5.408 0.898 20.933 1.00 93.06 89 MET A N 1
ATOM 642 C CA . MET A 1 89 ? -5.212 1.827 19.819 1.00 93.06 89 MET A CA 1
ATOM 643 C C . MET A 1 89 ? -3.833 2.505 19.861 1.00 93.06 89 MET A C 1
ATOM 645 O O . MET A 1 89 ? -3.176 2.621 18.822 1.00 93.06 89 MET A O 1
ATOM 649 N N . SER A 1 90 ? -3.378 2.902 21.053 1.00 91.62 90 SER A N 1
ATOM 650 C CA . SER A 1 90 ? -2.072 3.534 21.275 1.00 91.62 90 SER A CA 1
ATOM 651 C C . SER A 1 90 ? -0.918 2.555 21.053 1.00 91.62 90 SER A C 1
ATOM 653 O O . SER A 1 90 ? 0.037 2.883 20.353 1.00 91.62 90 SER A O 1
ATOM 655 N N . GLU A 1 91 ? -1.022 1.335 21.584 1.00 94.00 91 GLU A N 1
ATOM 656 C CA . GLU A 1 91 ? -0.014 0.279 21.423 1.00 94.00 91 GLU A CA 1
ATOM 657 C C . GLU A 1 91 ? 0.156 -0.139 19.963 1.00 94.00 91 GLU A C 1
ATOM 659 O O . GLU A 1 91 ? 1.274 -0.366 19.496 1.00 94.00 91 GLU A O 1
ATOM 664 N N . LYS A 1 92 ? -0.952 -0.244 19.220 1.00 93.62 92 LYS A N 1
ATOM 665 C CA . LYS A 1 92 ? -0.898 -0.600 17.801 1.00 93.62 92 LYS A CA 1
ATOM 666 C C . LYS A 1 92 ? -0.588 0.614 16.924 1.00 93.62 92 LYS A C 1
ATOM 668 O O . LYS A 1 92 ? -0.093 0.422 15.820 1.00 93.62 92 LYS A O 1
ATOM 673 N N . GLY A 1 93 ? -0.819 1.852 17.358 1.00 91.94 93 GLY A N 1
ATOM 674 C CA . GLY A 1 93 ? -0.385 3.059 16.643 1.00 91.94 93 GLY A CA 1
ATOM 675 C C . GLY A 1 93 ? -1.032 3.243 15.264 1.00 91.94 93 GLY A C 1
ATOM 676 O O . GLY A 1 93 ? -0.350 3.603 14.304 1.00 91.94 93 GLY A O 1
ATOM 677 N N . LEU A 1 94 ? -2.324 2.921 15.140 1.00 90.94 94 LEU A N 1
ATOM 678 C CA . LEU A 1 94 ? -3.119 3.166 13.924 1.00 90.94 94 LEU A CA 1
ATOM 679 C C . LEU A 1 94 ? -4.104 4.334 14.060 1.00 90.94 94 LEU A C 1
ATOM 681 O O . LEU A 1 94 ? -4.726 4.698 13.067 1.00 90.94 94 LEU A O 1
ATOM 685 N N . GLY A 1 95 ? -4.275 4.888 15.265 1.00 93.50 95 GLY A N 1
ATOM 686 C CA . GLY A 1 95 ? -5.284 5.922 15.535 1.00 93.50 95 GLY A CA 1
ATOM 687 C C . GLY A 1 95 ? -6.729 5.443 15.347 1.00 93.50 95 GLY A C 1
ATOM 688 O O . GLY A 1 95 ? -7.654 6.250 15.247 1.00 93.50 95 GLY A O 1
ATOM 689 N N . MET A 1 96 ? -6.921 4.122 15.262 1.00 95.06 96 MET A N 1
ATOM 690 C CA . MET A 1 96 ? -8.219 3.468 15.217 1.00 95.06 96 MET A CA 1
ATOM 691 C C . MET A 1 96 ? -8.186 2.090 15.880 1.00 95.06 96 MET A C 1
ATOM 693 O O . MET A 1 96 ? -7.122 1.480 16.007 1.00 95.06 96 MET A O 1
ATOM 697 N N . ILE A 1 97 ? -9.366 1.585 16.223 1.00 96.56 97 ILE A N 1
ATOM 698 C CA . ILE A 1 97 ? -9.623 0.216 16.662 1.00 96.56 97 ILE A CA 1
ATOM 699 C C . ILE A 1 97 ? -10.870 -0.324 15.956 1.00 96.56 97 ILE A C 1
ATOM 701 O O . ILE A 1 97 ? -11.851 0.400 15.777 1.00 96.56 97 ILE A O 1
ATOM 705 N N . CYS A 1 98 ? -10.820 -1.583 15.525 1.00 96.94 98 CYS A N 1
ATOM 706 C CA . CYS A 1 98 ? -11.977 -2.300 14.997 1.00 96.94 98 CYS A CA 1
ATOM 707 C C . CYS A 1 98 ? -12.707 -3.006 16.139 1.00 96.94 98 CYS A C 1
ATOM 709 O O . CYS A 1 98 ? -12.089 -3.713 16.933 1.00 96.94 98 CYS A O 1
ATOM 711 N N . ILE A 1 99 ? -14.024 -2.856 16.189 1.00 97.62 99 ILE A N 1
ATOM 712 C CA . ILE A 1 99 ? -14.887 -3.577 17.115 1.00 97.62 99 ILE A CA 1
ATOM 713 C C . ILE A 1 99 ? -15.450 -4.785 16.371 1.00 97.62 99 ILE A C 1
ATOM 715 O O . ILE A 1 99 ? -15.974 -4.636 15.264 1.00 97.62 99 ILE A O 1
ATOM 719 N N . VAL A 1 100 ? -15.322 -5.977 16.953 1.00 97.12 100 VAL A N 1
ATOM 720 C CA . VAL A 1 100 ? -15.755 -7.241 16.340 1.00 97.12 100 VAL A CA 1
ATOM 721 C C . VAL A 1 100 ? -16.680 -8.042 17.251 1.00 97.12 100 VAL A C 1
ATOM 723 O O . VAL A 1 100 ? -16.646 -7.890 18.473 1.00 97.12 100 VAL A O 1
ATOM 726 N N . ASP A 1 101 ? -17.480 -8.921 16.651 1.00 95.94 101 ASP A N 1
ATOM 727 C CA . ASP A 1 101 ? -18.285 -9.913 17.368 1.00 95.94 101 ASP A CA 1
ATOM 728 C C . ASP A 1 101 ? -17.467 -11.149 17.802 1.00 95.94 101 ASP A C 1
ATOM 730 O O . ASP A 1 101 ? -16.234 -11.194 17.702 1.00 95.94 101 ASP A O 1
ATOM 734 N N . ASP A 1 102 ? -18.159 -12.167 18.320 1.00 94.12 102 ASP A N 1
ATOM 735 C CA . ASP A 1 102 ? -17.587 -13.452 18.748 1.00 94.12 102 ASP A CA 1
ATOM 736 C C . ASP A 1 102 ? -17.024 -14.322 17.635 1.00 94.12 102 ASP A C 1
ATOM 738 O O . ASP A 1 102 ? -16.101 -15.098 17.883 1.00 94.12 102 ASP A O 1
ATOM 742 N N . GLU A 1 103 ? -17.462 -14.095 16.405 1.00 94.81 103 GLU A N 1
ATOM 743 C CA . GLU A 1 103 ? -16.958 -14.767 15.213 1.00 94.81 103 GLU A CA 1
ATOM 744 C C . GLU A 1 103 ? -15.827 -13.970 14.535 1.00 94.81 103 GLU A C 1
ATOM 746 O O . GLU A 1 103 ? -15.245 -14.419 13.547 1.00 94.81 103 GLU A O 1
ATOM 751 N N . GLY A 1 104 ? -15.471 -12.797 15.075 1.00 92.06 104 GLY A N 1
ATOM 752 C CA . GLY A 1 104 ? -14.436 -11.915 14.536 1.00 92.06 104 GLY A CA 1
ATOM 753 C C . GLY A 1 104 ? -14.914 -11.043 13.372 1.00 92.06 104 GLY A C 1
ATOM 754 O O . GLY A 1 104 ? -14.095 -10.431 12.682 1.00 92.06 104 GLY A O 1
ATOM 755 N N . LYS A 1 105 ? -16.225 -10.958 13.139 1.00 95.44 105 LYS A N 1
ATOM 756 C CA . LYS A 1 105 ? -16.810 -10.080 12.129 1.00 95.44 105 LYS A CA 1
ATOM 757 C C . LYS A 1 105 ? -16.809 -8.642 12.632 1.00 95.44 105 LYS A C 1
ATOM 759 O O . LYS A 1 105 ? -17.181 -8.369 13.769 1.00 95.44 105 LYS A O 1
ATOM 764 N N . VAL A 1 106 ? -16.416 -7.711 11.765 1.00 96.44 106 VAL A N 1
ATOM 765 C CA . VAL A 1 106 ? -16.401 -6.278 12.086 1.00 96.44 106 VAL A CA 1
ATOM 766 C C . VAL A 1 106 ? -17.826 -5.772 12.284 1.00 96.44 106 VAL A C 1
ATOM 768 O O . VAL A 1 106 ? -18.667 -5.903 11.394 1.00 96.44 106 VAL A O 1
ATOM 771 N N . LEU A 1 107 ? -18.060 -5.186 13.455 1.00 97.38 107 LEU A N 1
ATOM 772 C CA . LEU A 1 107 ? -19.297 -4.510 13.830 1.00 97.38 107 LEU A CA 1
ATOM 773 C C . LEU A 1 107 ? -19.174 -2.991 13.718 1.00 97.38 107 LEU A C 1
ATOM 775 O O . LEU A 1 107 ? -20.170 -2.326 13.459 1.00 97.38 107 LEU A O 1
ATOM 779 N N . GLY A 1 108 ? -17.968 -2.447 13.887 1.00 96.88 108 GLY A N 1
ATOM 780 C CA . GLY A 1 108 ? -17.732 -1.016 13.762 1.00 96.88 108 GLY A CA 1
ATOM 781 C C . GLY A 1 108 ? -16.279 -0.617 13.976 1.00 96.88 108 GLY A C 1
ATOM 782 O O . GLY A 1 108 ? -15.394 -1.457 14.158 1.00 96.88 108 GLY A O 1
ATOM 783 N N . ILE A 1 109 ? -16.032 0.689 13.957 1.00 97.19 109 ILE A N 1
ATOM 784 C CA . ILE A 1 109 ? -14.727 1.300 14.205 1.00 97.19 109 ILE A CA 1
ATOM 785 C C . ILE A 1 109 ? -14.830 2.424 15.233 1.00 97.19 109 ILE A C 1
ATOM 787 O O . ILE A 1 109 ? -15.864 3.076 15.373 1.00 97.19 109 ILE A O 1
ATOM 791 N N . PHE A 1 110 ? -13.723 2.680 15.918 1.00 97.12 110 PHE A N 1
ATOM 792 C CA . PHE A 1 110 ? -13.544 3.847 16.772 1.00 97.12 110 PHE A CA 1
ATOM 793 C C . PHE A 1 110 ? -12.166 4.458 16.514 1.00 97.12 110 PHE A C 1
ATOM 795 O O . PHE A 1 110 ? -11.183 3.732 16.375 1.00 97.12 110 PHE A O 1
ATOM 802 N N . THR A 1 111 ? -12.090 5.782 16.410 1.00 96.62 111 THR A N 1
ATOM 803 C CA . THR A 1 111 ? -10.894 6.525 15.978 1.00 96.62 111 THR A CA 1
ATOM 804 C C . THR A 1 111 ? -10.492 7.616 16.970 1.00 96.62 111 THR A C 1
ATOM 806 O O . THR A 1 111 ? -11.293 8.045 17.800 1.00 96.62 111 THR A O 1
ATOM 809 N N . ASP A 1 112 ? -9.284 8.169 16.830 1.00 94.88 112 ASP A N 1
ATOM 810 C CA . ASP A 1 112 ? -8.851 9.359 17.586 1.00 94.88 112 ASP A CA 1
ATOM 811 C C . ASP A 1 112 ? -9.826 10.545 17.436 1.00 94.88 112 ASP A C 1
ATOM 813 O O . ASP A 1 112 ? -10.059 11.326 18.365 1.00 94.88 112 ASP A O 1
ATOM 817 N N 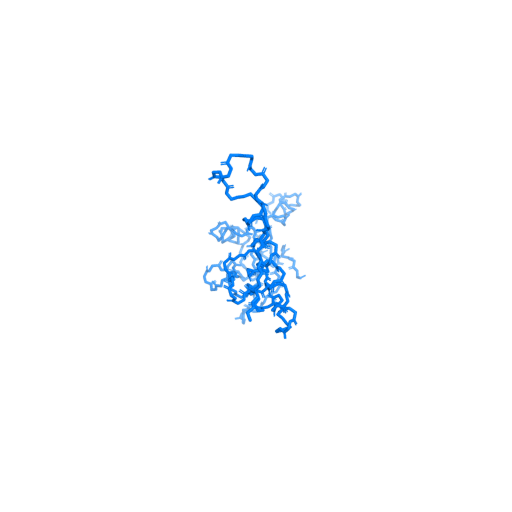. GLY A 1 113 ? -10.442 10.678 16.258 1.00 93.56 113 GLY A N 1
ATOM 818 C CA . GLY A 1 113 ? -11.449 11.702 15.998 1.00 93.56 113 GLY A CA 1
ATOM 819 C C . GLY A 1 113 ? -12.756 11.470 16.759 1.00 93.56 113 GLY A C 1
ATOM 820 O O . GLY A 1 113 ? -13.436 12.440 17.102 1.00 93.56 113 GLY A O 1
ATOM 821 N N . ASP A 1 114 ? -13.117 10.212 17.014 1.00 94.56 114 ASP A N 1
ATOM 822 C CA . ASP A 1 114 ? -14.254 9.839 17.864 1.00 94.56 114 ASP A CA 1
ATOM 823 C C . ASP A 1 114 ? -13.926 10.087 19.327 1.00 94.56 114 ASP A C 1
ATOM 825 O O . ASP A 1 114 ? -14.729 10.684 20.039 1.00 94.56 114 ASP A O 1
ATOM 829 N N . LEU A 1 115 ? -12.709 9.738 19.750 1.00 93.62 115 LEU A N 1
ATOM 830 C CA . LEU A 1 115 ? -12.227 9.995 21.100 1.00 93.62 115 LEU A CA 1
ATOM 831 C C . LEU A 1 115 ? -12.363 11.467 21.479 1.00 93.62 115 LEU A C 1
ATOM 833 O O . LEU A 1 115 ? -12.973 11.786 22.501 1.00 93.62 115 LEU A O 1
ATOM 837 N N . ARG A 1 116 ? -11.878 12.374 20.624 1.00 92.50 116 ARG A N 1
ATOM 838 C CA . ARG A 1 116 ? -12.048 13.819 20.831 1.00 92.50 116 ARG A CA 1
ATOM 839 C C . ARG A 1 116 ? -13.526 14.205 20.983 1.00 92.50 116 ARG A C 1
ATOM 841 O O . ARG A 1 116 ? -13.870 14.940 21.904 1.00 92.50 116 ARG A O 1
ATOM 848 N N . ARG A 1 117 ? -14.405 13.689 20.116 1.00 92.75 117 ARG A N 1
ATOM 849 C CA . ARG A 1 117 ? -15.853 13.972 20.148 1.00 92.75 117 ARG A CA 1
ATOM 850 C C . ARG A 1 117 ? -16.542 13.425 21.400 1.00 92.75 117 ARG A C 1
ATOM 852 O O . ARG A 1 117 ? -17.476 14.051 21.894 1.00 92.75 117 ARG A O 1
ATOM 859 N N . VAL A 1 118 ? -16.103 12.280 21.917 1.00 93.31 118 VAL A N 1
ATOM 860 C CA . VAL A 1 118 ? -16.618 11.705 23.167 1.00 93.31 118 VAL A CA 1
ATOM 861 C C . VAL A 1 118 ? -16.262 12.609 24.347 1.00 93.31 118 VAL A C 1
ATOM 863 O O . VAL A 1 118 ? -17.141 12.925 25.142 1.00 93.31 118 VAL A O 1
ATOM 866 N N . PHE A 1 119 ? -15.022 13.099 24.429 1.00 90.31 119 PHE A N 1
ATOM 867 C CA . PHE A 1 119 ? -14.619 14.035 25.487 1.00 90.31 119 PHE A CA 1
ATOM 868 C C . PHE A 1 119 ? -15.344 15.386 25.421 1.00 90.31 119 PHE A C 1
ATOM 870 O O . PHE A 1 119 ? -15.595 15.987 26.460 1.00 90.31 119 PHE A O 1
ATOM 877 N N . GLU A 1 120 ? -15.722 15.857 24.229 1.00 90.56 120 GLU A N 1
ATOM 878 C CA . GLU A 1 120 ? -16.545 17.069 24.079 1.00 90.56 120 GLU A CA 1
ATOM 879 C C . GLU A 1 120 ? -17.983 16.876 24.595 1.00 90.56 120 GLU A C 1
ATOM 881 O O . GLU A 1 120 ? -18.611 17.833 25.043 1.00 90.56 120 GLU A O 1
ATOM 886 N N . LYS A 1 121 ? -18.519 15.650 24.527 1.00 88.62 121 LYS A N 1
ATOM 887 C CA . LYS A 1 121 ? -19.917 15.340 24.872 1.00 88.62 121 LYS A CA 1
ATOM 888 C C . LYS A 1 121 ? -20.109 14.768 26.276 1.00 88.62 121 LYS A C 1
ATOM 890 O O . LYS A 1 121 ? -21.218 14.831 26.801 1.00 88.62 121 LYS A O 1
ATOM 895 N N . HIS A 1 122 ? -19.070 14.189 26.871 1.00 83.31 122 HIS A N 1
ATOM 896 C CA . HIS A 1 122 ? -19.161 13.460 28.132 1.00 83.31 122 HIS A CA 1
ATOM 897 C C . HIS A 1 122 ? -18.140 13.979 29.150 1.00 83.31 122 HIS A C 1
ATOM 899 O O . HIS A 1 122 ? -16.936 13.867 28.944 1.00 83.31 122 HIS A O 1
ATOM 905 N N . GLU A 1 123 ? -18.614 14.450 30.309 1.00 76.00 123 GLU A N 1
ATOM 906 C CA . GLU A 1 123 ? -17.736 14.841 31.428 1.00 76.00 123 GLU A CA 1
ATOM 907 C C . GLU A 1 123 ? -16.994 13.644 32.054 1.00 76.00 123 GLU A C 1
ATOM 909 O O . GLU A 1 123 ? -15.932 13.803 32.655 1.00 76.00 123 GLU A O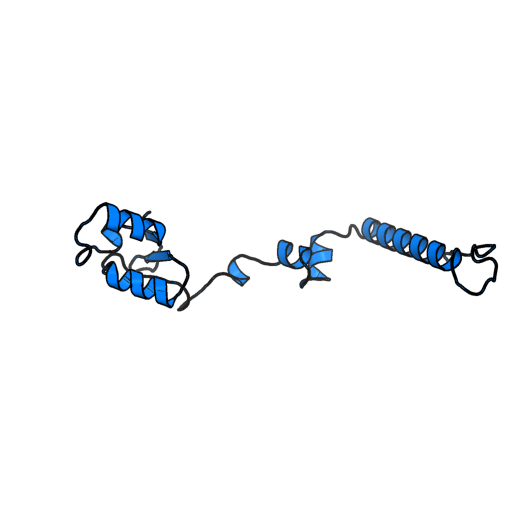 1
ATOM 914 N N . LYS A 1 124 ? -17.552 12.430 31.941 1.00 81.44 124 LYS A N 1
ATOM 915 C CA . LYS A 1 124 ? -16.976 11.191 32.485 1.00 81.44 124 LYS A CA 1
ATOM 916 C C . LYS A 1 124 ? -17.050 10.073 31.451 1.00 81.44 124 LYS A C 1
ATOM 918 O O . LYS A 1 124 ? -18.128 9.750 30.966 1.00 81.44 124 LYS A O 1
ATOM 923 N N . VAL A 1 125 ? -15.910 9.433 31.191 1.00 83.69 125 VAL A N 1
ATOM 924 C CA . VAL A 1 125 ? -15.765 8.362 30.182 1.00 83.69 125 VAL A CA 1
ATOM 925 C C . VAL A 1 125 ? -15.489 6.978 30.784 1.00 83.69 125 VAL A C 1
ATOM 927 O O . VAL A 1 125 ? -15.315 6.008 30.058 1.00 83.69 125 VAL A O 1
ATOM 930 N N . ASN A 1 126 ? -15.428 6.865 32.116 1.00 82.69 126 ASN A N 1
ATOM 931 C CA . ASN A 1 126 ? -14.935 5.662 32.803 1.00 82.69 126 ASN A CA 1
ATOM 932 C C . ASN A 1 126 ? -15.768 4.398 32.562 1.00 82.69 126 ASN A C 1
ATOM 934 O O . ASN A 1 126 ? -15.220 3.309 32.675 1.00 82.69 126 ASN A O 1
ATOM 938 N N . ASN A 1 127 ? -17.054 4.551 32.244 1.00 86.94 127 ASN A N 1
ATOM 939 C CA . ASN A 1 127 ? -17.996 3.439 32.109 1.00 86.94 127 ASN A CA 1
ATOM 940 C C . ASN A 1 127 ? -18.525 3.294 30.675 1.00 86.94 127 ASN A C 1
ATOM 942 O O . ASN A 1 127 ? -19.492 2.572 30.457 1.00 86.94 127 ASN A O 1
ATOM 946 N N . LEU A 1 128 ? -17.945 4.017 29.712 1.00 93.88 128 LEU A N 1
ATOM 947 C CA . LEU A 1 128 ? -18.317 3.860 28.311 1.00 93.88 128 LEU A CA 1
ATOM 948 C C . LEU A 1 128 ? -17.657 2.598 27.763 1.00 93.88 128 LEU A C 1
ATOM 950 O O . LEU A 1 128 ? -16.460 2.379 27.965 1.00 93.88 128 LEU A O 1
ATOM 954 N N . THR A 1 129 ? -18.439 1.790 27.062 1.00 95.94 129 THR A N 1
ATOM 955 C CA . THR A 1 129 ? -17.951 0.666 26.261 1.00 95.94 129 THR A CA 1
ATOM 956 C C . THR A 1 129 ? -17.747 1.116 24.823 1.00 95.94 129 THR A C 1
ATOM 958 O O . THR A 1 129 ? -18.332 2.117 24.395 1.00 95.94 129 THR A O 1
ATOM 961 N N . LEU A 1 130 ? -16.942 0.382 24.058 1.00 95.88 130 LEU A N 1
ATOM 962 C CA . LEU A 1 130 ? -16.742 0.680 22.640 1.00 95.88 130 LEU A CA 1
ATOM 963 C C . LEU A 1 130 ? -18.045 0.590 21.835 1.00 95.88 130 LEU A C 1
ATOM 965 O O . LEU A 1 130 ? -18.254 1.424 20.960 1.00 95.88 130 LEU A O 1
ATOM 969 N N . ASP A 1 131 ? -18.955 -0.321 22.185 1.00 95.94 131 ASP A N 1
ATOM 970 C CA . ASP A 1 131 ? -20.289 -0.413 21.573 1.00 95.94 131 ASP A CA 1
ATOM 971 C C . ASP A 1 131 ? -21.068 0.910 21.633 1.00 95.94 131 ASP A C 1
ATOM 973 O O . ASP A 1 131 ? -21.680 1.335 20.657 1.00 95.94 131 ASP A O 1
ATOM 977 N N . SER A 1 132 ? -20.973 1.625 22.759 1.00 93.75 132 SER A N 1
ATOM 978 C CA . SER A 1 132 ? -21.714 2.873 22.970 1.00 93.75 132 SER A CA 1
ATOM 979 C C . SER A 1 132 ? -21.188 4.071 22.169 1.00 93.75 132 SER A C 1
ATOM 981 O O . SER A 1 132 ? -21.869 5.094 22.082 1.00 93.75 132 SER A O 1
ATOM 983 N N . VAL A 1 133 ? -19.977 3.973 21.610 1.00 93.62 133 VAL A N 1
ATOM 984 C CA . VAL A 1 133 ? -19.281 5.101 20.964 1.00 93.62 133 VAL A CA 1
ATOM 985 C C . VAL A 1 133 ? -18.742 4.788 19.566 1.00 93.62 133 VAL A C 1
ATOM 987 O O . VAL A 1 133 ? -18.194 5.686 18.926 1.00 93.62 133 VAL A O 1
ATOM 990 N N . MET A 1 134 ? -18.871 3.549 19.087 1.00 93.81 134 MET A N 1
ATOM 991 C CA . MET A 1 134 ? -18.387 3.143 17.767 1.00 93.81 134 MET A CA 1
ATOM 992 C C . MET A 1 134 ? -19.258 3.662 16.616 1.00 93.81 134 MET A C 1
ATOM 994 O O . MET A 1 134 ? -20.426 4.018 16.779 1.00 93.81 134 MET A O 1
ATOM 998 N N . HIS A 1 135 ? -18.679 3.640 15.418 1.00 90.06 135 HIS A N 1
ATOM 999 C CA . HIS A 1 135 ? -19.369 3.837 14.149 1.00 90.06 135 HIS A CA 1
ATOM 1000 C C . HIS A 1 135 ? -19.489 2.513 13.392 1.00 90.06 135 HIS A C 1
ATOM 1002 O O . HIS A 1 135 ? -18.486 1.825 13.214 1.00 90.06 135 HIS A O 1
ATOM 1008 N N . THR A 1 136 ? -20.699 2.182 12.941 1.00 86.38 136 THR A N 1
ATOM 1009 C CA . THR A 1 136 ? -21.008 1.016 12.092 1.00 86.38 136 THR A CA 1
ATOM 1010 C C . THR A 1 136 ? -20.808 1.318 10.616 1.00 86.38 136 THR A C 1
ATOM 1012 O O . THR A 1 136 ? -21.310 2.389 10.193 1.00 86.38 136 THR A O 1
#